Protein AF-A0A453EH99-F1 (afdb_monomer_lite)

pLDDT: mean 91.12, std 4.6, range [67.69, 96.19]

Organism: Aegilops tauschii subsp. strangulata (NCBI:txid200361)

Radius of gyration: 12.51 Å; chains: 1; bounding box: 29×18×31 Å

InterPro domains:
  IPR007233 Trafficking protein particle complex subunit [PF04099] (1-54)
  IPR007233 Trafficking protein particle complex subunit [PTHR23249] (1-54)
  IPR007233 Trafficking protein particle complex subunit [SM01399] (1-55)
  IPR011012 Longin-like domain superfamily [SSF64356] (1-55)

Structure (mmCIF, N/CA/C/O backbone):
data_AF-A0A453EH99-F1
#
_entry.id   AF-A0A453EH99-F1
#
loop_
_atom_site.group_PDB
_atom_site.id
_atom_site.type_symbol
_atom_site.label_atom_id
_atom_site.label_alt_id
_atom_site.label_comp_id
_atom_site.label_asym_id
_atom_site.label_entity_id
_atom_site.label_seq_id
_atom_site.pdbx_PDB_ins_code
_atom_site.Cartn_x
_atom_site.Cartn_y
_atom_site.Cartn_z
_atom_site.occupancy
_atom_site.B_iso_or_equiv
_atom_site.auth_seq_id
_atom_site.auth_comp_id
_atom_site.auth_asym_id
_atom_site.auth_atom_id
_atom_site.pdbx_PDB_model_num
ATOM 1 N N . LEU A 1 1 ? -2.693 3.383 -7.095 1.00 86.44 1 LEU A N 1
ATOM 2 C CA . LEU A 1 1 ? -1.329 3.599 -6.566 1.00 86.44 1 LEU A CA 1
ATOM 3 C C . LEU A 1 1 ? -0.463 4.077 -7.724 1.00 86.44 1 LEU A C 1
ATOM 5 O O . LEU A 1 1 ? -0.622 3.532 -8.808 1.00 86.44 1 LEU A O 1
ATOM 9 N N . ILE A 1 2 ? 0.376 5.091 -7.530 1.00 92.56 2 ILE A N 1
ATOM 10 C CA . ILE A 1 2 ? 1.263 5.626 -8.575 1.00 92.56 2 ILE A CA 1
ATOM 11 C C . ILE A 1 2 ? 2.685 5.593 -8.013 1.00 92.56 2 ILE A C 1
ATOM 13 O O . ILE A 1 2 ? 2.890 6.029 -6.883 1.00 92.56 2 ILE A O 1
ATOM 17 N N . LEU A 1 3 ? 3.636 5.068 -8.786 1.00 92.12 3 LEU A N 1
ATOM 18 C CA . LEU A 1 3 ? 5.062 5.052 -8.461 1.00 92.12 3 LEU A CA 1
ATOM 19 C C . LEU A 1 3 ? 5.820 5.737 -9.600 1.00 92.12 3 LEU A C 1
ATOM 21 O O . LEU A 1 3 ? 5.661 5.355 -10.758 1.00 92.12 3 LEU A O 1
ATOM 25 N N . LEU A 1 4 ? 6.614 6.753 -9.270 1.00 92.62 4 LEU A N 1
ATOM 26 C CA . LEU A 1 4 ? 7.454 7.476 -10.223 1.00 92.62 4 LEU A CA 1
ATOM 27 C C . LEU A 1 4 ? 8.902 7.009 -10.055 1.00 92.62 4 LEU A C 1
ATOM 29 O O . LEU A 1 4 ? 9.439 7.063 -8.951 1.00 92.62 4 LEU A O 1
ATOM 33 N N . THR A 1 5 ? 9.527 6.553 -11.141 1.00 91.19 5 THR A N 1
ATOM 34 C CA . THR A 1 5 ? 10.900 6.020 -11.151 1.00 91.19 5 THR A CA 1
ATOM 35 C C . THR A 1 5 ? 11.717 6.609 -12.300 1.00 91.19 5 THR A C 1
ATOM 37 O O . THR A 1 5 ? 11.181 7.268 -13.192 1.00 91.19 5 THR A O 1
ATOM 40 N N . HIS A 1 6 ? 13.028 6.349 -12.315 1.00 92.19 6 HIS A N 1
ATOM 41 C CA . HIS A 1 6 ? 13.862 6.681 -13.470 1.00 92.19 6 HIS A CA 1
ATOM 42 C C . HIS A 1 6 ? 13.387 5.882 -14.705 1.00 92.19 6 HIS A C 1
ATOM 44 O O . HIS A 1 6 ? 13.073 4.699 -14.568 1.00 92.19 6 HIS A O 1
ATOM 50 N N . PRO A 1 7 ? 13.434 6.431 -15.936 1.00 91.06 7 PRO A N 1
ATOM 51 C CA . PRO A 1 7 ? 13.055 5.708 -17.164 1.00 91.06 7 PRO A CA 1
ATOM 52 C C . PRO A 1 7 ? 13.846 4.424 -17.479 1.00 91.06 7 PRO A C 1
ATOM 54 O O . PRO A 1 7 ? 13.527 3.720 -18.428 1.00 91.06 7 PRO A O 1
ATOM 57 N N . ARG A 1 8 ? 14.919 4.152 -16.726 1.00 91.50 8 ARG A N 1
ATOM 58 C CA . ARG A 1 8 ? 15.791 2.973 -16.888 1.00 91.50 8 ARG A CA 1
ATOM 59 C C . ARG A 1 8 ? 15.488 1.896 -15.851 1.00 91.50 8 ARG A C 1
ATOM 61 O O . ARG A 1 8 ? 16.023 0.798 -15.940 1.00 91.50 8 ARG A O 1
ATOM 68 N N . THR A 1 9 ? 14.663 2.223 -14.862 1.00 88.31 9 THR A N 1
ATOM 69 C CA . THR A 1 9 ? 14.167 1.268 -13.885 1.00 88.31 9 THR A CA 1
ATOM 70 C C . THR A 1 9 ? 13.262 0.275 -14.616 1.00 88.31 9 THR A C 1
ATOM 72 O O . THR A 1 9 ? 12.400 0.683 -15.393 1.00 88.31 9 THR A O 1
ATOM 75 N N . GLY A 1 10 ? 13.496 -1.023 -14.408 1.00 90.19 10 GLY A N 1
ATOM 76 C CA . GLY A 1 10 ? 12.692 -2.088 -15.013 1.00 90.19 10 GLY A CA 1
ATOM 77 C C . GLY A 1 10 ? 11.252 -2.113 -14.494 1.00 90.19 10 GLY A C 1
ATOM 78 O O . GLY A 1 10 ? 10.851 -1.262 -13.701 1.00 90.19 10 GLY A O 1
ATOM 79 N N . ASP A 1 11 ? 10.479 -3.116 -14.913 1.00 91.06 11 ASP A N 1
ATOM 80 C CA . ASP A 1 11 ? 9.083 -3.268 -14.492 1.00 91.06 11 ASP A CA 1
ATOM 81 C C . ASP A 1 11 ? 8.944 -3.289 -12.956 1.00 91.06 11 ASP A C 1
ATOM 83 O O . ASP A 1 11 ? 9.631 -4.038 -12.266 1.00 91.06 11 ASP A O 1
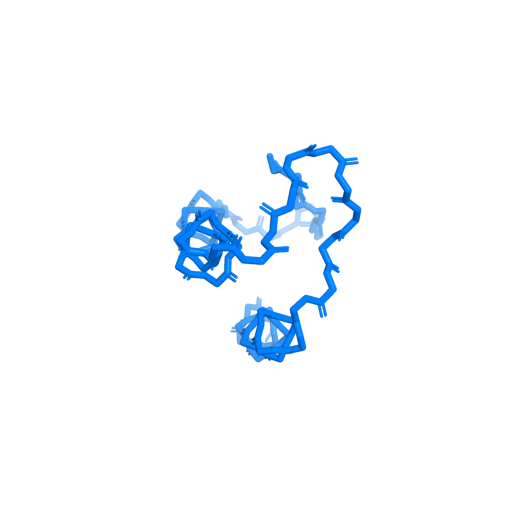ATOM 87 N N . GLN A 1 12 ? 8.049 -2.452 -12.429 1.00 93.50 12 GLN A N 1
ATOM 88 C CA . GLN A 1 12 ? 7.793 -2.282 -10.996 1.00 93.50 12 GLN A CA 1
ATOM 89 C C . GLN A 1 12 ? 6.445 -2.863 -10.553 1.00 93.50 12 GLN A C 1
ATOM 91 O O . GLN A 1 12 ? 5.963 -2.551 -9.464 1.00 93.50 12 GLN A O 1
ATOM 96 N N . ARG A 1 13 ? 5.800 -3.714 -11.363 1.00 94.06 13 ARG A N 1
ATOM 97 C CA . ARG A 1 13 ? 4.526 -4.361 -10.994 1.00 94.06 13 ARG A CA 1
ATOM 98 C C . ARG A 1 13 ? 4.573 -5.062 -9.640 1.00 94.06 13 ARG A C 1
ATOM 100 O O . ARG A 1 13 ? 3.620 -4.940 -8.874 1.00 94.06 13 ARG A O 1
ATOM 107 N N . ASP A 1 14 ? 5.650 -5.776 -9.329 1.00 94.19 14 ASP A N 1
ATOM 108 C CA . ASP A 1 14 ? 5.744 -6.498 -8.058 1.00 94.19 14 ASP A CA 1
ATOM 109 C C . ASP A 1 14 ? 5.980 -5.554 -6.875 1.00 94.19 14 ASP A C 1
ATOM 111 O O . ASP A 1 14 ? 5.373 -5.746 -5.820 1.00 94.19 14 ASP A O 1
ATOM 115 N N . ALA A 1 15 ? 6.720 -4.460 -7.080 1.00 93.69 15 ALA A N 1
ATOM 116 C CA . ALA A 1 15 ? 6.830 -3.392 -6.091 1.00 93.69 15 ALA A CA 1
ATOM 117 C C . ALA A 1 15 ? 5.477 -2.730 -5.807 1.00 93.69 15 ALA A C 1
ATOM 119 O O . ALA A 1 15 ? 5.090 -2.561 -4.651 1.00 93.69 15 ALA A O 1
ATOM 120 N N . LEU A 1 16 ? 4.699 -2.433 -6.851 1.00 95.25 16 LEU A N 1
ATOM 121 C CA . LEU A 1 16 ? 3.347 -1.889 -6.717 1.00 95.25 16 LEU A CA 1
ATOM 122 C C . LEU A 1 16 ? 2.413 -2.840 -5.952 1.00 95.25 16 LEU A C 1
ATOM 124 O O . LEU A 1 16 ? 1.672 -2.389 -5.076 1.00 95.25 16 LEU A O 1
ATOM 128 N N . LYS A 1 17 ? 2.455 -4.149 -6.245 1.00 95.94 17 LYS A N 1
ATOM 129 C CA . LYS A 1 17 ? 1.681 -5.163 -5.505 1.00 95.94 17 LYS A CA 1
ATOM 130 C C . LYS A 1 17 ? 2.088 -5.213 -4.035 1.00 95.94 17 LYS A C 1
ATOM 132 O O . LYS A 1 17 ? 1.216 -5.274 -3.171 1.00 95.94 17 LYS A O 1
ATOM 137 N N . HIS A 1 18 ? 3.388 -5.161 -3.745 1.00 95.38 18 HIS A N 1
ATOM 138 C CA . HIS A 1 1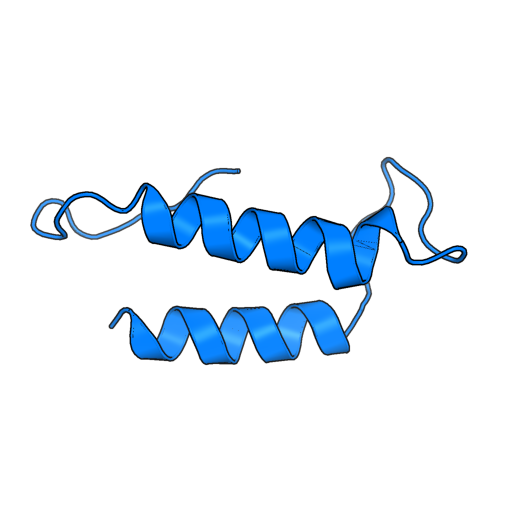8 ? 3.885 -5.191 -2.374 1.00 95.38 18 HIS A CA 1
ATOM 139 C C . HIS A 1 18 ? 3.441 -3.953 -1.583 1.00 95.38 18 HIS A C 1
ATOM 141 O O . HIS A 1 18 ? 2.895 -4.083 -0.489 1.00 95.38 18 HIS A O 1
ATOM 147 N N . ILE A 1 19 ? 3.560 -2.757 -2.171 1.00 95.44 19 ILE A N 1
ATOM 148 C CA . ILE A 1 19 ? 3.086 -1.513 -1.547 1.00 95.44 19 ILE A CA 1
ATOM 149 C C . ILE A 1 19 ? 1.571 -1.563 -1.300 1.00 95.44 19 ILE A C 1
ATOM 151 O O . ILE A 1 19 ? 1.096 -1.120 -0.254 1.00 95.44 19 ILE A O 1
ATOM 155 N N . TYR A 1 20 ? 0.797 -2.138 -2.225 1.00 95.69 20 TYR A N 1
ATOM 156 C CA . TYR A 1 20 ? -0.636 -2.338 -2.014 1.00 95.69 20 TYR A CA 1
ATOM 157 C C . TYR A 1 20 ? -0.925 -3.311 -0.860 1.00 95.69 20 TYR A C 1
ATOM 159 O O . TYR A 1 20 ? -1.822 -3.054 -0.060 1.00 95.69 20 TYR A O 1
ATOM 167 N N . SER A 1 21 ? -0.141 -4.383 -0.721 1.00 96.19 21 SER A N 1
ATOM 168 C CA . SER A 1 21 ? -0.254 -5.303 0.417 1.00 96.19 21 SER A CA 1
ATOM 169 C C . SER A 1 21 ? -0.025 -4.585 1.750 1.00 96.19 21 SER A C 1
ATOM 171 O O . SER A 1 21 ? -0.839 -4.724 2.662 1.00 96.19 21 SER A O 1
ATOM 173 N N . LEU A 1 22 ? 1.020 -3.751 1.841 1.00 94.69 22 LEU A N 1
ATOM 174 C CA . LEU A 1 22 ? 1.293 -2.928 3.028 1.00 94.69 22 LEU A CA 1
ATOM 175 C C . LEU A 1 22 ? 0.130 -1.974 3.335 1.00 94.69 22 LEU A C 1
ATOM 177 O O . LEU A 1 22 ? -0.265 -1.817 4.489 1.00 94.69 22 LEU A O 1
ATOM 181 N N . TYR A 1 23 ? -0.454 -1.356 2.305 1.00 94.12 23 TYR A N 1
ATOM 182 C CA . TYR A 1 23 ? -1.627 -0.496 2.466 1.00 94.12 23 TYR A CA 1
ATOM 183 C C . TYR A 1 23 ? -2.822 -1.267 3.044 1.00 94.12 23 TYR A C 1
ATOM 185 O O . TYR A 1 23 ? -3.461 -0.806 3.990 1.00 94.12 23 TYR A O 1
ATOM 193 N N . VAL A 1 24 ? -3.115 -2.462 2.528 1.00 93.62 24 VAL A N 1
ATOM 194 C CA . VAL A 1 24 ? -4.205 -3.291 3.058 1.00 93.62 24 VAL A CA 1
ATOM 195 C C . VAL A 1 24 ? -3.953 -3.659 4.521 1.00 93.62 24 VAL A C 1
ATOM 197 O O . VAL A 1 24 ? -4.861 -3.576 5.346 1.00 93.62 24 VAL A O 1
ATOM 200 N N . GLU A 1 25 ? -2.723 -4.031 4.857 1.00 93.62 25 GLU A N 1
ATOM 201 C CA . GLU A 1 25 ? -2.361 -4.494 6.193 1.00 93.62 25 GLU A CA 1
ATOM 202 C C . GLU A 1 25 ? -2.404 -3.395 7.259 1.00 93.62 25 GLU A C 1
ATOM 204 O O . GLU A 1 25 ? -2.991 -3.605 8.319 1.00 93.62 25 GLU A O 1
ATOM 209 N N . TYR A 1 26 ? -1.847 -2.217 6.973 1.00 92.38 26 TYR A N 1
ATOM 210 C CA . TYR A 1 26 ? -1.723 -1.148 7.969 1.00 92.38 26 TYR A CA 1
ATOM 211 C C . TYR A 1 26 ? -2.827 -0.087 7.909 1.00 92.38 26 TYR A C 1
ATOM 213 O O . TYR A 1 26 ? -3.010 0.654 8.878 1.00 92.38 26 TYR A O 1
ATOM 221 N N . VAL A 1 27 ? -3.549 0.022 6.789 1.00 91.75 27 VAL A N 1
ATOM 222 C CA . VAL A 1 27 ? -4.568 1.063 6.585 1.00 91.75 27 VAL A CA 1
ATOM 223 C C . VAL A 1 27 ? -5.963 0.463 6.509 1.00 91.75 27 VAL A C 1
ATOM 225 O O . VAL A 1 27 ? -6.809 0.814 7.322 1.00 91.75 27 VAL A O 1
ATOM 228 N N . VAL A 1 28 ? -6.212 -0.469 5.586 1.00 90.81 28 VAL A N 1
ATOM 229 C CA . VAL A 1 28 ? -7.569 -1.019 5.383 1.00 90.81 28 VAL A CA 1
ATOM 230 C C . VAL A 1 28 ? -8.035 -1.830 6.588 1.00 90.81 28 VAL A C 1
ATOM 232 O O . VAL A 1 28 ? -9.189 -1.727 6.994 1.00 90.81 28 VAL A O 1
ATOM 235 N N . LYS A 1 29 ? -7.139 -2.623 7.183 1.00 91.25 29 LYS A N 1
ATOM 236 C CA . LYS A 1 29 ? -7.448 -3.406 8.387 1.00 91.25 29 LYS A CA 1
ATOM 237 C C . LYS A 1 29 ? -7.453 -2.578 9.673 1.00 91.25 29 LYS A C 1
ATOM 239 O O . LYS A 1 29 ? -7.822 -3.108 10.716 1.00 91.25 29 LYS A O 1
ATOM 244 N N . ASN A 1 30 ? -7.028 -1.315 9.636 1.00 89.06 30 ASN A N 1
ATOM 245 C CA . ASN A 1 30 ? -6.984 -0.480 10.827 1.00 89.06 30 ASN A CA 1
ATOM 246 C C . ASN A 1 30 ? -8.391 0.066 11.132 1.00 89.06 30 ASN A C 1
ATOM 248 O O . ASN A 1 30 ? -8.878 0.912 10.384 1.00 89.06 30 ASN A O 1
ATOM 252 N N . PRO A 1 31 ? -9.041 -0.349 12.234 1.00 88.25 31 PRO A N 1
ATOM 253 C CA . PRO A 1 31 ? -10.403 0.083 12.552 1.00 88.25 31 PRO A CA 1
ATOM 254 C C . PRO A 1 31 ? -10.506 1.585 12.857 1.00 88.25 31 PRO A C 1
ATOM 256 O O . PRO A 1 31 ? -11.595 2.146 12.822 1.00 88.25 31 PRO A O 1
ATOM 259 N N . LEU A 1 32 ? -9.381 2.244 13.152 1.00 86.56 32 L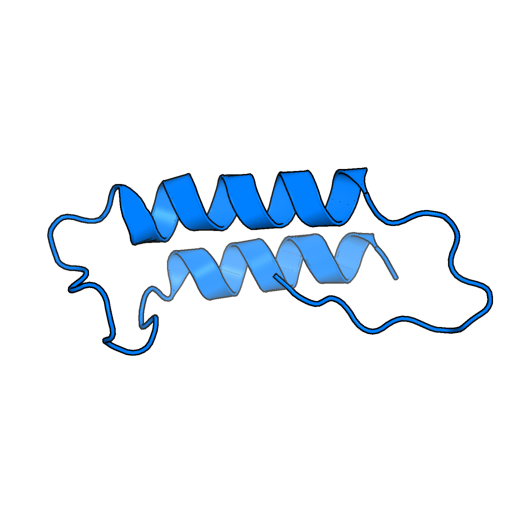EU A N 1
ATOM 260 C CA . LEU A 1 32 ? -9.313 3.685 13.399 1.00 86.56 32 LEU A CA 1
ATOM 261 C C . LEU A 1 32 ? -9.186 4.500 12.104 1.00 86.56 32 LEU A C 1
ATOM 263 O O . LEU A 1 32 ? -9.208 5.730 12.147 1.00 86.56 32 LEU A O 1
ATOM 267 N N . TYR A 1 33 ? -9.008 3.841 10.956 1.00 88.00 33 TYR A N 1
ATOM 268 C CA . TYR A 1 33 ? -8.887 4.513 9.673 1.00 88.00 33 TYR A CA 1
ATOM 269 C C . TYR A 1 33 ? -10.264 4.785 9.061 1.00 88.00 33 TYR A C 1
ATOM 271 O O . TYR A 1 33 ? -11.048 3.872 8.809 1.00 88.00 33 TYR A O 1
ATOM 279 N N . ALA A 1 34 ? -10.534 6.056 8.762 1.00 86.44 34 ALA A N 1
ATOM 280 C CA . ALA A 1 34 ? -11.712 6.467 8.010 1.00 86.44 34 ALA A CA 1
ATOM 281 C C . ALA A 1 34 ? -11.356 6.631 6.518 1.00 86.44 34 ALA A C 1
ATOM 283 O O . ALA A 1 34 ? -10.469 7.435 6.197 1.00 86.44 34 ALA A O 1
ATOM 284 N N . PRO A 1 35 ? -12.039 5.935 5.590 1.00 83.50 35 PRO A N 1
ATOM 285 C CA . PRO A 1 35 ? -11.841 6.129 4.156 1.00 83.50 35 PRO A CA 1
ATOM 286 C C . PRO A 1 35 ? -12.023 7.598 3.756 1.00 83.50 35 PRO A C 1
ATOM 288 O O . PRO A 1 35 ? -12.967 8.255 4.186 1.00 83.50 35 PRO A O 1
ATOM 291 N N . GLY A 1 36 ? -11.107 8.127 2.943 1.00 81.75 36 GLY A N 1
ATOM 292 C CA . GLY A 1 36 ? -11.107 9.539 2.531 1.00 81.75 36 GLY A CA 1
ATOM 293 C C . GLY A 1 36 ? -10.352 10.480 3.477 1.00 81.75 36 GLY A C 1
ATOM 294 O O . GLY A 1 36 ? -10.061 11.612 3.098 1.00 81.75 36 GLY A O 1
ATOM 295 N N . SER A 1 37 ? -9.962 10.015 4.667 1.00 86.75 37 SER A N 1
ATOM 296 C CA . SER A 1 37 ? -9.009 10.729 5.519 1.00 86.75 37 SER A CA 1
ATOM 297 C C . SER A 1 37 ? -7.556 10.427 5.107 1.00 86.75 37 SER A C 1
ATOM 299 O O . SER A 1 37 ? -7.272 9.351 4.557 1.00 86.75 37 SER A O 1
ATOM 301 N N . PRO A 1 38 ? -6.610 11.357 5.347 1.00 88.31 38 PRO A N 1
ATOM 302 C CA . PRO A 1 38 ? -5.196 11.104 5.096 1.00 88.31 38 PRO A CA 1
ATOM 303 C C . PRO A 1 38 ? -4.679 9.950 5.964 1.00 88.31 38 PRO A C 1
ATOM 305 O O . PRO A 1 38 ? -5.079 9.785 7.117 1.00 88.31 38 PRO A O 1
ATOM 308 N N . ILE A 1 39 ? -3.756 9.163 5.413 1.00 88.69 39 ILE A N 1
ATOM 309 C CA . ILE A 1 39 ? -3.134 8.035 6.111 1.00 88.69 39 ILE A CA 1
ATOM 310 C C . ILE A 1 39 ? -2.174 8.584 7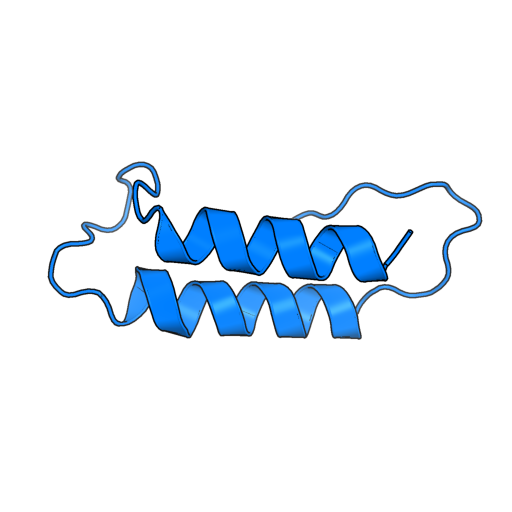.174 1.00 88.69 39 ILE A C 1
ATOM 312 O O . ILE A 1 39 ? -1.173 9.210 6.843 1.00 88.69 39 ILE A O 1
ATOM 316 N N . LYS A 1 40 ? -2.478 8.338 8.453 1.00 88.31 40 LYS A N 1
ATOM 317 C CA . LYS A 1 40 ? -1.672 8.781 9.611 1.00 88.31 40 LYS A CA 1
ATOM 318 C C . LYS A 1 40 ? -0.941 7.641 10.327 1.00 88.31 40 LYS A C 1
ATOM 320 O O . LYS A 1 40 ? -0.413 7.832 11.412 1.00 88.31 40 LYS A O 1
ATOM 325 N N . CYS A 1 41 ? -0.974 6.429 9.776 1.00 90.44 41 CYS A N 1
ATOM 326 C CA . CYS A 1 41 ? -0.362 5.275 10.424 1.00 90.44 41 CYS A CA 1
ATOM 327 C C . CYS A 1 41 ? 1.169 5.341 10.298 1.00 90.44 41 CYS A C 1
ATOM 329 O O . CYS A 1 41 ? 1.715 5.112 9.220 1.00 90.44 41 CYS A O 1
ATOM 331 N N . ASP A 1 42 ? 1.867 5.604 11.404 1.00 92.06 42 ASP A N 1
ATOM 332 C CA . ASP A 1 42 ? 3.336 5.684 11.412 1.00 92.06 42 ASP A CA 1
ATOM 333 C C . ASP A 1 42 ? 4.004 4.354 11.048 1.00 92.06 42 ASP A C 1
ATOM 335 O O . ASP A 1 42 ? 5.033 4.333 10.371 1.00 92.06 42 ASP A O 1
ATOM 339 N N . LEU A 1 43 ? 3.397 3.227 11.440 1.00 92.38 43 LEU A N 1
ATOM 340 C CA . LEU A 1 43 ? 3.886 1.899 11.068 1.00 92.38 43 LEU A CA 1
ATOM 3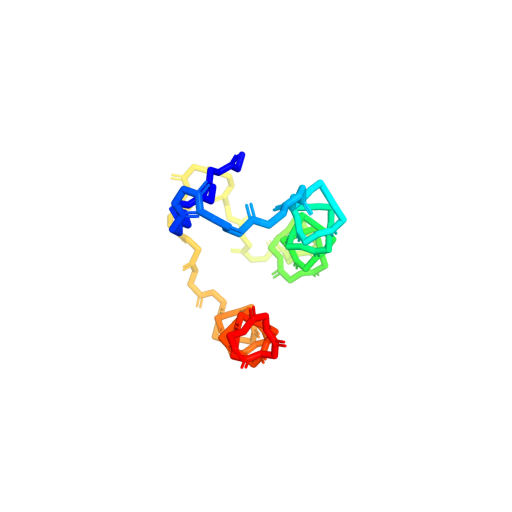41 C C . LEU A 1 43 ? 3.831 1.682 9.554 1.00 92.38 43 LEU A C 1
ATOM 343 O O . LEU A 1 43 ? 4.794 1.156 9.000 1.00 92.38 43 LEU A O 1
ATOM 347 N N . PHE A 1 44 ? 2.761 2.124 8.885 1.00 93.94 44 PHE A N 1
ATOM 348 C CA . PHE A 1 44 ? 2.679 2.083 7.423 1.00 93.94 44 PHE A CA 1
ATOM 349 C C . PHE A 1 44 ? 3.826 2.879 6.793 1.00 93.94 44 PHE A C 1
ATOM 351 O O . PHE A 1 44 ? 4.557 2.344 5.962 1.00 93.94 44 PHE A O 1
ATOM 358 N N . ASN A 1 45 ? 4.027 4.125 7.239 1.00 93.62 45 ASN A N 1
ATOM 359 C CA . ASN A 1 45 ? 5.073 5.002 6.712 1.00 93.62 45 ASN A CA 1
ATOM 360 C C . ASN A 1 45 ? 6.471 4.398 6.895 1.00 93.62 45 ASN A C 1
ATOM 362 O O . ASN A 1 45 ? 7.272 4.405 5.964 1.00 93.62 45 ASN A O 1
ATOM 366 N N . LYS A 1 46 ? 6.751 3.822 8.070 1.00 95.75 46 LYS A N 1
ATOM 367 C CA . LYS A 1 46 ? 8.044 3.202 8.375 1.00 95.75 46 LYS A CA 1
ATOM 368 C C . LYS A 1 46 ? 8.341 1.996 7.481 1.00 95.75 46 LYS A C 1
ATOM 370 O O . LYS A 1 46 ? 9.444 1.903 6.950 1.00 95.75 46 LYS A O 1
ATOM 375 N N . HIS A 1 47 ? 7.385 1.081 7.314 1.00 94.56 47 HIS A N 1
ATOM 376 C CA . HIS A 1 47 ? 7.595 -0.114 6.487 1.00 94.56 47 HIS A CA 1
ATOM 377 C C . HIS A 1 47 ? 7.656 0.229 4.997 1.00 94.56 47 HIS A C 1
ATOM 379 O O . HIS A 1 47 ? 8.469 -0.345 4.275 1.00 94.56 47 HIS A O 1
ATOM 385 N N . LEU A 1 48 ? 6.853 1.197 4.544 1.00 94.75 48 LEU A N 1
ATOM 386 C CA . LEU A 1 48 ? 6.930 1.701 3.177 1.00 94.75 48 LEU A CA 1
ATOM 387 C C . LEU A 1 48 ? 8.301 2.327 2.887 1.00 94.75 48 LEU A C 1
ATOM 389 O O . LEU A 1 48 ? 8.907 1.998 1.874 1.00 94.75 48 LEU A O 1
ATOM 393 N N . ASP A 1 49 ? 8.809 3.182 3.778 1.00 94.56 49 ASP A N 1
ATOM 394 C CA . ASP A 1 49 ? 10.127 3.814 3.628 1.00 94.56 49 ASP A CA 1
ATOM 395 C C . ASP A 1 49 ? 11.260 2.775 3.620 1.00 94.56 49 ASP A C 1
ATOM 397 O O . ASP A 1 49 ? 12.146 2.818 2.767 1.00 94.56 49 ASP A O 1
ATOM 401 N N . GLN A 1 50 ? 11.199 1.785 4.518 1.00 95.12 50 GLN A N 1
ATOM 402 C CA . GLN A 1 50 ? 12.145 0.667 4.523 1.00 95.12 50 GLN A CA 1
ATOM 403 C C . GLN A 1 50 ? 12.113 -0.122 3.215 1.00 95.12 50 GLN A C 1
ATOM 405 O O . GLN A 1 50 ? 13.172 -0.444 2.688 1.00 95.12 50 GLN A O 1
ATOM 410 N N . TYR A 1 51 ? 10.924 -0.412 2.684 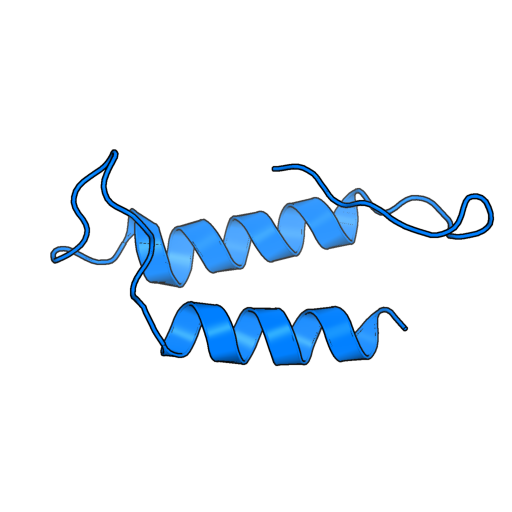1.00 94.06 51 TYR A N 1
ATOM 411 C CA . TYR A 1 51 ? 10.781 -1.140 1.429 1.00 94.06 51 TYR A CA 1
ATOM 412 C C . TYR A 1 51 ? 11.281 -0.333 0.229 1.00 94.06 51 TYR A C 1
ATOM 414 O O . TYR A 1 51 ? 12.039 -0.842 -0.584 1.00 94.06 51 TYR A O 1
ATOM 422 N N . VAL A 1 52 ? 10.912 0.944 0.117 1.00 91.62 52 VAL A N 1
ATOM 423 C CA . VAL A 1 52 ? 11.349 1.783 -1.010 1.00 91.62 52 VAL A CA 1
ATOM 424 C C . VAL A 1 52 ? 12.872 1.908 -1.043 1.00 91.62 52 VAL A C 1
ATOM 426 O O . VAL A 1 52 ? 13.449 1.869 -2.123 1.00 91.62 52 VAL A O 1
ATOM 429 N N . LYS A 1 53 ? 13.533 1.969 0.120 1.00 91.56 53 LYS A N 1
ATOM 430 C CA . LYS A 1 53 ? 15.000 1.982 0.225 1.00 91.56 53 LYS A CA 1
ATOM 431 C C . LYS A 1 53 ? 15.689 0.729 -0.314 1.00 91.56 53 LYS A C 1
ATOM 433 O O . LYS A 1 53 ? 16.862 0.822 -0.647 1.00 91.56 53 LYS A O 1
ATOM 438 N N . THR A 1 54 ? 15.010 -0.417 -0.401 1.00 90.44 54 THR A N 1
ATOM 439 C CA . THR A 1 54 ? 15.594 -1.635 -0.993 1.00 90.44 54 THR A CA 1
ATOM 440 C C . THR A 1 54 ? 15.428 -1.706 -2.509 1.00 90.44 54 THR A C 1
ATOM 442 O O . THR A 1 54 ? 16.061 -2.544 -3.145 1.00 90.44 54 THR A O 1
ATOM 445 N N . LEU A 1 55 ? 14.584 -0.847 -3.091 1.00 83.75 55 LEU A N 1
ATOM 446 C CA . LEU A 1 55 ? 14.366 -0.758 -4.538 1.00 83.75 55 LEU A CA 1
ATOM 447 C C . LEU A 1 55 ? 15.389 0.146 -5.247 1.00 83.75 55 LEU A C 1
ATOM 449 O O . LEU A 1 55 ? 15.362 0.228 -6.477 1.00 83.75 55 LEU A O 1
ATOM 453 N N . ILE A 1 56 ? 16.231 0.850 -4.480 1.00 67.69 56 ILE A N 1
ATOM 454 C CA . ILE A 1 56 ? 17.216 1.837 -4.951 1.00 67.69 56 ILE A CA 1
ATOM 455 C C . ILE A 1 56 ? 18.614 1.229 -5.005 1.00 67.69 56 ILE A C 1
ATOM 457 O O . ILE A 1 56 ? 18.978 0.513 -4.046 1.00 67.69 56 ILE A O 1
#

Foldseek 3Di:
DDDDDDPPQDDCVVVVVVLVVLCCVQAVPDPPHDPPDDDPRPVSVVVNVVSVVVSD

Secondary structure (DSSP, 8-state):
------TTS---HHHHHHHHHHHIIIIIT-TTPPTTS----HHHHHHHHHHHHH--

Sequence (56 aa):
LILLTHPRTGDQRDALKHIYSLYVEYVVKNPLYAPGSPIKCDLFNKHLDQYVKTLI